Protein AF-A0A954TEX1-F1 (afdb_monomer_lite)

Secondary structure (DSSP, 8-state):
---S--SSSS-HHHHHHHHHHHHHHHHHHHHHHHHHHT--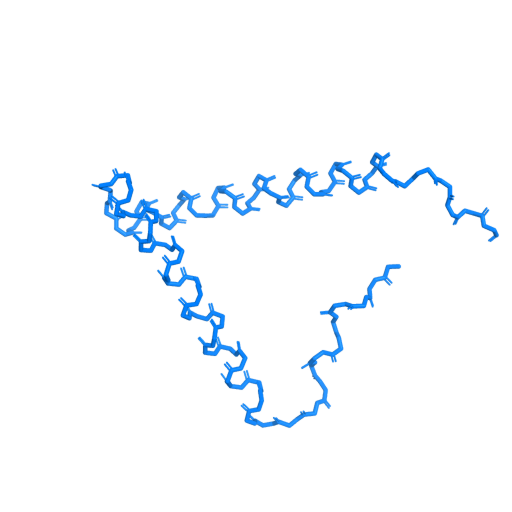HHHHHHHHHHHHHHHHHHHHHHHHHS------

pLDDT: mean 75.61, std 14.69, range [44.31, 91.69]

Sequence (72 aa):
MRNALIIGRRGGLGAIIGWFIRVVIYDICITGISDILGVPRMVALFIFLGILGVIALVGYILKQRVAPGFDD

Radius of gyration: 17.07 Å; chains: 1; bounding box: 42×35×36 Å

Structure (mmCIF, N/CA/C/O backbone):
data_AF-A0A954TEX1-F1
#
_entry.id   AF-A0A954TEX1-F1
#
loop_
_atom_site.group_PDB
_atom_site.id
_atom_site.type_symbol
_atom_site.label_atom_id
_atom_site.label_alt_id
_atom_site.label_comp_id
_atom_site.label_asym_id
_atom_site.label_entity_id
_atom_site.label_seq_id
_atom_site.pdbx_PDB_ins_code
_atom_site.Cartn_x
_atom_site.Cartn_y
_atom_site.Cartn_z
_atom_site.occupancy
_atom_site.B_iso_or_equiv
_atom_site.auth_seq_id
_atom_site.auth_comp_id
_atom_site.auth_asym_id
_atom_site.auth_atom_id
_atom_site.pdbx_PDB_model_num
ATOM 1 N N . MET A 1 1 ? 17.461 15.374 -4.297 1.00 49.91 1 MET A N 1
ATOM 2 C CA . MET A 1 1 ? 16.055 14.902 -4.385 1.00 49.91 1 MET A CA 1
ATOM 3 C C . MET A 1 1 ? 15.750 14.479 -5.819 1.00 49.91 1 MET A C 1
ATOM 5 O O . MET A 1 1 ? 16.172 15.190 -6.717 1.00 49.91 1 MET A O 1
ATOM 9 N N . ARG A 1 2 ? 14.957 13.403 -5.998 1.00 48.16 2 ARG A N 1
ATOM 10 C CA . ARG A 1 2 ? 14.216 13.039 -7.233 1.00 48.16 2 ARG A CA 1
ATOM 11 C C . ARG A 1 2 ? 14.930 12.148 -8.275 1.00 48.16 2 ARG A C 1
ATOM 13 O O . ARG A 1 2 ? 15.039 12.539 -9.423 1.00 48.16 2 ARG A O 1
ATOM 20 N N . ASN A 1 3 ? 15.248 10.897 -7.916 1.00 44.31 3 ASN A N 1
ATOM 21 C CA . ASN A 1 3 ? 15.582 9.826 -8.882 1.00 44.31 3 ASN A CA 1
ATOM 22 C C . ASN A 1 3 ? 14.618 8.618 -8.819 1.00 44.31 3 ASN A C 1
ATOM 24 O O . ASN A 1 3 ? 15.033 7.473 -8.921 1.00 44.31 3 ASN A O 1
ATOM 28 N N . ALA A 1 4 ? 13.310 8.863 -8.671 1.00 49.44 4 ALA A N 1
ATOM 29 C CA . ALA A 1 4 ? 12.277 7.818 -8.808 1.00 49.44 4 ALA A CA 1
ATOM 30 C C . ALA A 1 4 ? 11.185 8.161 -9.846 1.00 49.44 4 ALA A C 1
ATOM 32 O O . ALA A 1 4 ? 10.161 7.491 -9.925 1.00 49.44 4 ALA A O 1
ATOM 33 N N . LEU A 1 5 ? 11.381 9.215 -10.649 1.00 51.78 5 LEU A N 1
ATOM 34 C CA . LEU A 1 5 ? 10.349 9.766 -11.543 1.00 51.78 5 LEU A CA 1
ATOM 35 C C . LEU A 1 5 ? 10.779 9.871 -13.018 1.00 51.78 5 LEU A C 1
ATOM 37 O O . LEU A 1 5 ? 10.191 10.637 -13.776 1.00 51.78 5 LEU A O 1
ATOM 41 N N . ILE A 1 6 ? 11.761 9.075 -13.455 1.00 52.69 6 ILE A N 1
ATOM 42 C CA . ILE A 1 6 ? 12.155 8.973 -14.877 1.00 52.69 6 ILE A CA 1
ATOM 43 C C . ILE A 1 6 ? 11.761 7.604 -15.464 1.00 52.69 6 ILE A C 1
ATOM 45 O O . ILE A 1 6 ? 12.523 6.967 -16.175 1.00 52.69 6 ILE A O 1
ATOM 49 N N . ILE A 1 7 ? 10.543 7.135 -15.175 1.00 54.47 7 ILE A N 1
ATOM 50 C CA . ILE A 1 7 ? 9.913 5.985 -15.871 1.00 54.47 7 ILE A CA 1
ATOM 51 C C . ILE A 1 7 ? 8.727 6.443 -16.748 1.00 54.47 7 ILE A C 1
ATOM 53 O O . ILE A 1 7 ? 7.991 5.651 -17.319 1.00 54.47 7 ILE A O 1
ATOM 57 N N . GLY A 1 8 ? 8.555 7.755 -16.926 1.00 51.84 8 GLY A N 1
ATOM 58 C CA . GLY A 1 8 ? 7.406 8.323 -17.636 1.00 51.84 8 GLY A CA 1
ATOM 59 C C . GLY A 1 8 ? 7.637 8.766 -19.081 1.00 51.84 8 GLY A C 1
ATOM 60 O O . GLY A 1 8 ? 6.787 9.488 -19.587 1.00 51.84 8 GLY A O 1
ATOM 61 N N . ARG A 1 9 ? 8.766 8.452 -19.745 1.00 56.16 9 ARG A N 1
ATOM 62 C CA . ARG A 1 9 ? 9.091 9.146 -21.012 1.00 56.16 9 ARG A CA 1
ATOM 63 C C . ARG A 1 9 ? 9.435 8.326 -22.254 1.00 56.16 9 ARG A C 1
ATOM 65 O O . ARG A 1 9 ? 9.778 8.956 -23.244 1.00 56.16 9 ARG A O 1
ATOM 72 N N . ARG A 1 10 ? 9.280 6.996 -22.300 1.00 49.56 10 ARG A N 1
ATOM 73 C CA . ARG A 1 10 ? 9.358 6.246 -23.578 1.00 49.56 10 ARG A CA 1
ATOM 74 C C . ARG A 1 10 ? 8.617 4.894 -23.523 1.00 49.56 10 ARG A C 1
ATOM 76 O O . ARG A 1 10 ? 9.080 3.979 -22.860 1.00 49.56 10 ARG A O 1
ATOM 83 N N . GLY A 1 11 ? 7.518 4.767 -24.280 1.00 52.28 11 GLY A N 1
ATOM 84 C CA . GLY A 1 11 ? 7.132 3.503 -24.937 1.00 52.28 11 GLY A CA 1
ATOM 85 C C . GLY A 1 11 ? 5.938 2.702 -24.385 1.00 52.28 11 GLY A C 1
A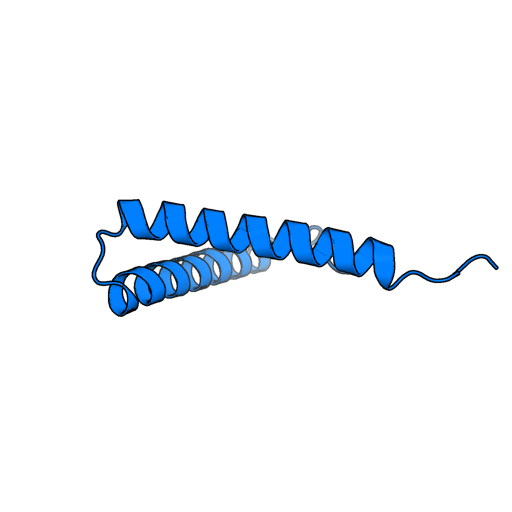TOM 86 O O . GLY A 1 11 ? 6.128 1.762 -23.621 1.00 52.28 11 GLY A O 1
ATOM 87 N N . GLY A 1 12 ? 4.736 3.024 -24.881 1.00 67.00 12 GLY A N 1
ATOM 88 C CA . GLY A 1 12 ? 3.540 2.180 -25.112 1.00 67.00 12 GLY A CA 1
ATOM 89 C C . GLY A 1 12 ? 3.235 0.961 -24.225 1.00 67.00 12 GLY A C 1
ATOM 90 O O . GLY A 1 12 ? 2.203 0.941 -23.565 1.00 67.00 12 GLY A O 1
ATOM 91 N N . LEU A 1 13 ? 4.086 -0.070 -24.227 1.00 67.62 13 LEU A N 1
ATOM 92 C CA . LEU A 1 13 ? 3.835 -1.358 -23.559 1.00 67.62 13 LEU A CA 1
ATOM 93 C C . LEU A 1 13 ? 4.433 -1.454 -22.149 1.00 67.62 13 LEU A C 1
ATOM 95 O O . LEU A 1 13 ? 3.817 -2.042 -21.261 1.00 67.62 13 LEU A O 1
ATOM 99 N N . GLY A 1 14 ? 5.590 -0.833 -21.901 1.00 70.25 14 GLY A N 1
ATOM 100 C CA . GLY A 1 14 ? 6.233 -0.877 -20.580 1.00 70.25 14 GLY A CA 1
ATOM 101 C C . GLY A 1 14 ? 5.417 -0.158 -19.502 1.00 70.25 14 GLY A C 1
ATOM 102 O O . GLY A 1 14 ? 5.391 -0.576 -18.346 1.00 70.25 14 GLY A O 1
ATOM 103 N N . ALA A 1 15 ? 4.679 0.883 -19.895 1.00 74.12 15 ALA A N 1
ATOM 104 C CA . ALA A 1 15 ? 3.767 1.603 -19.011 1.00 74.12 15 ALA A CA 1
ATOM 105 C C . ALA A 1 15 ? 2.533 0.768 -18.627 1.00 74.12 15 ALA A C 1
ATOM 107 O O . ALA A 1 15 ? 2.111 0.811 -17.474 1.00 74.12 15 ALA A O 1
ATOM 108 N N . ILE A 1 16 ? 1.989 -0.023 -19.561 1.00 81.19 16 ILE A N 1
ATOM 109 C CA . ILE A 1 16 ? 0.839 -0.908 -19.313 1.00 81.19 16 ILE A CA 1
ATOM 110 C C . ILE A 1 16 ? 1.238 -2.042 -18.373 1.00 81.19 16 ILE A C 1
ATOM 112 O O . ILE A 1 16 ? 0.549 -2.294 -17.389 1.00 81.19 16 ILE A O 1
ATOM 116 N N . ILE A 1 17 ? 2.383 -2.679 -18.630 1.00 84.75 17 ILE A N 1
ATOM 117 C CA . ILE A 1 17 ? 2.911 -3.746 -17.774 1.00 84.75 17 ILE A CA 1
ATOM 118 C C . ILE A 1 17 ? 3.220 -3.198 -16.374 1.00 84.75 17 ILE A C 1
ATOM 120 O O . ILE A 1 17 ? 2.829 -3.798 -15.377 1.00 84.75 17 ILE A O 1
ATOM 124 N N . GLY A 1 18 ? 3.845 -2.019 -16.276 1.00 82.88 18 GLY A N 1
ATOM 125 C CA . GLY A 1 18 ? 4.109 -1.365 -14.992 1.00 82.88 18 GLY A CA 1
ATOM 126 C C . GLY A 1 18 ? 2.837 -0.982 -14.227 1.00 82.88 18 GLY A C 1
ATOM 127 O O . GLY A 1 18 ? 2.786 -1.125 -13.005 1.00 82.88 18 GLY A O 1
ATOM 128 N N . TRP A 1 19 ? 1.797 -0.527 -14.928 1.00 86.62 19 TRP A N 1
ATOM 129 C CA . TRP A 1 19 ? 0.488 -0.264 -14.333 1.00 86.62 19 TRP A CA 1
ATOM 130 C C . TRP A 1 19 ? -0.170 -1.554 -13.833 1.00 86.62 19 TRP A C 1
ATOM 132 O O . TRP A 1 19 ? -0.619 -1.598 -12.691 1.00 86.62 19 TRP A O 1
ATOM 142 N N . PHE A 1 20 ? -0.143 -2.619 -14.633 1.00 87.94 20 PHE A N 1
ATOM 143 C CA . PHE A 1 20 ? -0.713 -3.914 -14.270 1.00 87.94 20 PHE A CA 1
ATOM 144 C C . PHE A 1 20 ? -0.027 -4.516 -13.041 1.00 87.94 20 PHE A C 1
ATOM 146 O O . PHE A 1 20 ? -0.696 -4.913 -12.092 1.00 87.94 20 PHE A O 1
ATOM 153 N N . ILE A 1 21 ? 1.309 -4.495 -13.005 1.00 88.06 21 ILE A N 1
ATOM 154 C CA . ILE A 1 21 ? 2.090 -4.945 -11.846 1.00 88.06 21 ILE A CA 1
ATOM 155 C C . ILE A 1 21 ? 1.698 -4.154 -10.592 1.00 88.06 21 ILE A C 1
ATOM 157 O O . ILE A 1 21 ? 1.507 -4.751 -9.537 1.00 88.06 21 ILE A O 1
ATOM 161 N N . ARG A 1 22 ? 1.523 -2.828 -10.687 1.00 85.31 22 ARG A N 1
ATOM 162 C CA . ARG A 1 22 ? 1.052 -2.023 -9.546 1.00 85.31 22 ARG A CA 1
ATOM 163 C C . ARG A 1 22 ? -0.335 -2.447 -9.082 1.00 85.31 22 ARG A C 1
ATOM 165 O O . ARG A 1 22 ? -0.522 -2.606 -7.884 1.00 85.31 22 ARG A O 1
ATOM 172 N N . VAL A 1 23 ? -1.280 -2.644 -10.001 1.00 89.50 23 VAL A N 1
ATOM 173 C CA . VAL A 1 23 ? -2.639 -3.094 -9.661 1.00 89.50 23 VAL A CA 1
ATOM 174 C C . VAL A 1 23 ? -2.594 -4.434 -8.926 1.00 89.50 23 VAL A C 1
ATOM 176 O O . VAL A 1 23 ? -3.184 -4.544 -7.858 1.00 89.50 23 VAL A O 1
ATOM 179 N N . VAL A 1 24 ? -1.836 -5.410 -9.434 1.00 91.69 24 VAL A N 1
ATOM 180 C CA . VAL A 1 24 ? -1.697 -6.735 -8.806 1.00 91.69 24 VAL A CA 1
ATOM 181 C C . VAL A 1 24 ? -1.035 -6.646 -7.430 1.00 91.69 24 VAL A C 1
ATOM 183 O O . VAL A 1 24 ? -1.501 -7.280 -6.490 1.00 91.69 24 VAL A O 1
ATOM 186 N N . ILE A 1 25 ? 0.023 -5.843 -7.279 1.00 89.25 25 ILE A N 1
ATOM 187 C CA . ILE A 1 25 ? 0.674 -5.640 -5.976 1.00 89.25 25 ILE A CA 1
ATOM 188 C C . ILE A 1 25 ? -0.316 -5.041 -4.975 1.00 89.25 25 ILE A C 1
ATOM 190 O O . ILE A 1 25 ? -0.430 -5.542 -3.859 1.00 89.25 25 ILE A O 1
ATOM 194 N N . TYR A 1 26 ? -1.050 -3.995 -5.365 1.00 85.06 26 TYR A N 1
ATOM 195 C CA . TYR A 1 26 ? -2.050 -3.387 -4.491 1.00 85.06 26 TYR A CA 1
ATOM 196 C C . TYR A 1 26 ? -3.166 -4.372 -4.129 1.00 85.06 26 TYR A C 1
ATOM 198 O O . TYR A 1 26 ? -3.559 -4.427 -2.967 1.00 85.06 26 TYR A O 1
ATOM 206 N N . ASP A 1 27 ? -3.618 -5.191 -5.077 1.00 85.75 27 ASP A N 1
ATOM 207 C CA . ASP A 1 27 ? -4.651 -6.203 -4.851 1.00 85.75 27 ASP A CA 1
ATOM 208 C C . ASP A 1 27 ? -4.193 -7.306 -3.884 1.00 85.75 27 ASP A C 1
ATOM 210 O O . ASP A 1 27 ? -4.909 -7.632 -2.937 1.00 85.75 27 ASP A O 1
ATOM 214 N N . ILE A 1 28 ? -2.964 -7.815 -4.036 1.00 88.19 28 ILE A N 1
ATOM 215 C CA . ILE A 1 28 ? -2.363 -8.785 -3.106 1.00 88.19 28 ILE A CA 1
ATOM 216 C C . ILE A 1 28 ? -2.204 -8.174 -1.712 1.00 88.19 28 ILE A C 1
ATOM 218 O O . ILE A 1 28 ? -2.498 -8.837 -0.720 1.00 88.19 28 ILE A O 1
ATOM 222 N N . CYS A 1 29 ? -1.779 -6.913 -1.606 1.00 87.50 29 CYS A N 1
ATOM 223 C CA . CYS A 1 29 ? -1.671 -6.241 -0.314 1.00 87.50 29 CYS A CA 1
ATOM 224 C C . CYS A 1 29 ? -3.035 -6.087 0.374 1.00 87.50 29 CYS A C 1
ATOM 226 O O . CYS A 1 29 ? -3.152 -6.371 1.563 1.00 87.50 29 CYS A O 1
ATOM 228 N N . ILE A 1 30 ? -4.071 -5.668 -0.358 1.00 85.69 30 ILE A N 1
ATOM 229 C CA . ILE A 1 30 ? -5.429 -5.519 0.188 1.00 85.69 30 ILE A CA 1
ATOM 230 C C . ILE A 1 30 ? -6.002 -6.884 0.576 1.00 85.69 30 ILE A C 1
ATOM 232 O O . ILE A 1 30 ? -6.597 -7.019 1.645 1.00 85.69 30 ILE A O 1
ATOM 236 N N . THR A 1 31 ? -5.792 -7.898 -0.263 1.00 87.12 31 THR A N 1
ATOM 237 C CA . THR A 1 31 ? -6.234 -9.272 -0.007 1.00 87.12 31 THR A CA 1
ATOM 238 C C . THR A 1 31 ? -5.535 -9.844 1.221 1.00 87.12 31 THR A C 1
ATOM 240 O O . THR A 1 31 ? -6.210 -10.354 2.104 1.00 87.12 31 THR A O 1
ATOM 243 N N . GLY A 1 32 ? -4.218 -9.668 1.351 1.00 85.88 32 GLY A N 1
ATOM 244 C CA . GLY A 1 32 ? -3.466 -10.103 2.529 1.00 85.88 32 GLY A CA 1
ATOM 245 C C . GLY A 1 32 ? -3.938 -9.430 3.821 1.00 85.88 32 GLY A C 1
ATOM 246 O O . GLY A 1 32 ? -4.089 -10.096 4.837 1.00 85.88 32 GLY A O 1
ATOM 247 N N . ILE A 1 33 ? -4.249 -8.129 3.790 1.00 83.25 33 ILE A N 1
ATOM 248 C CA . ILE A 1 33 ? -4.821 -7.414 4.946 1.00 83.25 33 ILE A CA 1
ATOM 249 C C . ILE A 1 33 ? -6.221 -7.946 5.276 1.00 83.25 33 ILE A C 1
ATOM 251 O O . ILE A 1 33 ? -6.536 -8.164 6.444 1.00 83.25 33 ILE A O 1
ATOM 255 N N . SER A 1 34 ? -7.058 -8.165 4.260 1.00 85.25 34 SER A N 1
ATOM 256 C CA . SER A 1 34 ? -8.405 -8.725 4.423 1.00 85.25 34 SER A CA 1
ATOM 257 C C . SER A 1 34 ? -8.368 -10.122 5.046 1.00 85.25 34 SER A C 1
ATOM 259 O O . SER A 1 34 ? -9.186 -10.402 5.916 1.00 85.25 34 SER A O 1
ATOM 261 N N . ASP A 1 35 ? -7.402 -10.952 4.652 1.00 83.88 35 ASP A N 1
ATOM 262 C CA . ASP A 1 35 ? -7.247 -12.334 5.114 1.00 83.88 35 ASP A CA 1
ATOM 263 C C . ASP A 1 35 ? -6.681 -12.403 6.544 1.00 83.88 35 ASP A C 1
ATOM 265 O O . ASP A 1 35 ? -7.199 -13.123 7.392 1.00 83.88 35 ASP A O 1
ATOM 269 N N . ILE A 1 36 ? -5.684 -11.566 6.867 1.00 85.38 36 ILE A N 1
ATOM 270 C CA . ILE A 1 36 ? -5.093 -11.492 8.217 1.00 85.38 36 ILE A CA 1
ATOM 271 C C . ILE A 1 36 ? -6.098 -10.967 9.249 1.00 85.38 36 ILE A C 1
ATOM 273 O O . ILE A 1 36 ? -6.129 -11.440 10.384 1.00 85.38 36 ILE A O 1
ATOM 277 N N . LEU A 1 37 ? -6.895 -9.960 8.883 1.00 81.25 37 LEU A N 1
ATOM 278 C CA . LEU A 1 37 ? -7.834 -9.314 9.804 1.00 81.25 37 LEU A CA 1
ATOM 279 C C . LEU A 1 37 ? -9.258 -9.892 9.720 1.00 81.25 37 LEU A C 1
ATOM 281 O O . LEU A 1 37 ? -10.109 -9.507 10.519 1.00 81.25 37 LEU A O 1
ATOM 285 N N . GLY A 1 38 ? -9.540 -10.788 8.767 1.00 83.94 38 GLY A N 1
ATOM 286 C CA . GLY A 1 38 ? -10.860 -11.398 8.568 1.00 83.94 38 GLY A CA 1
ATOM 287 C C . GLY A 1 38 ? -11.981 -10.397 8.248 1.00 83.94 38 GLY A C 1
ATOM 288 O O . GLY A 1 38 ? -13.154 -10.679 8.489 1.00 83.94 38 GLY A O 1
ATOM 289 N N . VAL A 1 39 ? -11.640 -9.205 7.749 1.00 84.06 39 VAL A N 1
ATOM 290 C CA . VAL A 1 39 ? -12.590 -8.108 7.480 1.00 84.06 39 VAL A CA 1
ATOM 291 C C . VAL A 1 39 ? -12.945 -8.027 5.995 1.00 84.06 39 VAL A C 1
ATOM 2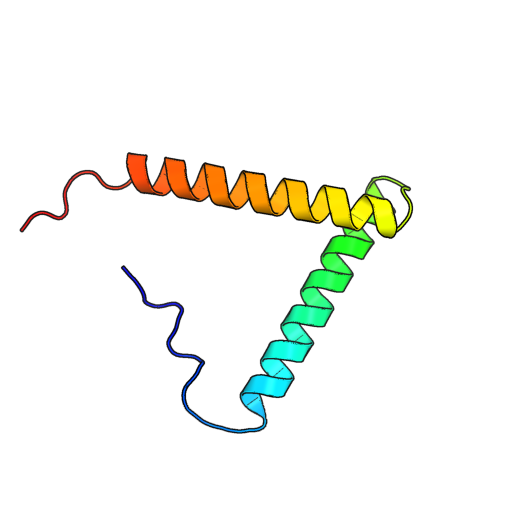93 O O . VAL A 1 39 ? -12.138 -8.406 5.143 1.00 84.06 39 VAL A O 1
ATOM 296 N N . PRO A 1 40 ? -14.123 -7.474 5.642 1.00 85.56 40 PRO A N 1
ATOM 297 C CA . PRO A 1 40 ? -14.542 -7.328 4.253 1.00 85.56 40 PRO A CA 1
ATOM 298 C C . PRO A 1 40 ? -13.573 -6.448 3.450 1.00 85.56 40 PRO A C 1
ATOM 300 O O . PRO A 1 40 ? -13.052 -5.462 3.974 1.00 85.56 40 PRO A O 1
ATOM 303 N N . ARG A 1 41 ? -13.418 -6.723 2.145 1.00 80.88 41 ARG A N 1
ATOM 304 C CA . ARG A 1 41 ? -12.527 -5.964 1.235 1.00 80.88 41 ARG A CA 1
ATOM 305 C C . ARG A 1 41 ? -12.717 -4.444 1.290 1.00 80.88 41 ARG A C 1
ATOM 307 O O . ARG A 1 41 ? -11.738 -3.708 1.234 1.00 80.88 41 ARG A O 1
ATOM 314 N N . MET A 1 42 ? -13.956 -3.972 1.452 1.00 85.25 42 MET A N 1
ATOM 315 C CA . MET A 1 42 ? -14.261 -2.545 1.637 1.00 85.25 42 MET A CA 1
ATOM 316 C C . MET A 1 42 ? -13.542 -1.942 2.852 1.00 85.25 42 MET A C 1
AT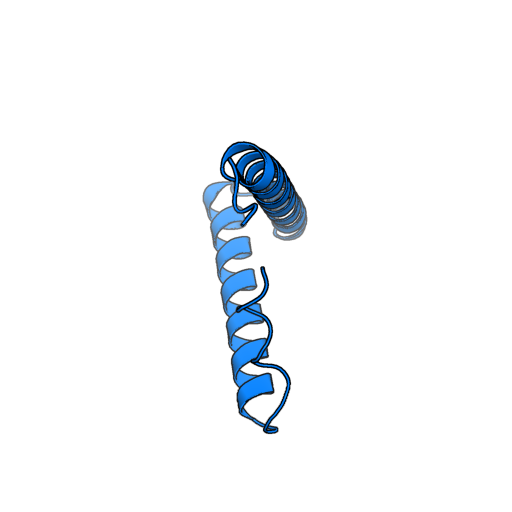OM 318 O O . MET A 1 42 ? -12.997 -0.849 2.767 1.00 85.25 42 MET A O 1
ATOM 322 N N . VAL A 1 43 ? -13.504 -2.663 3.973 1.00 83.25 43 VAL A N 1
ATOM 323 C CA . VAL A 1 43 ? -12.834 -2.217 5.202 1.00 83.25 43 VAL A CA 1
ATOM 324 C C . VAL A 1 43 ? -11.317 -2.361 5.070 1.00 83.25 43 VAL A C 1
ATOM 326 O O . VAL A 1 43 ? -10.579 -1.462 5.468 1.00 83.25 43 VAL A O 1
ATOM 329 N N . ALA A 1 44 ? -10.840 -3.438 4.439 1.00 84.44 44 ALA A N 1
ATOM 330 C CA . ALA A 1 44 ? -9.416 -3.642 4.166 1.00 84.44 44 ALA A CA 1
ATOM 331 C C . ALA A 1 44 ? -8.811 -2.504 3.320 1.00 84.44 44 ALA A C 1
ATOM 333 O O . ALA A 1 44 ? -7.681 -2.093 3.572 1.00 84.44 44 ALA A O 1
ATOM 334 N N . LEU A 1 45 ? -9.578 -1.935 2.381 1.00 84.19 45 LEU A N 1
ATOM 335 C CA . LEU A 1 45 ? -9.185 -0.745 1.615 1.00 84.19 45 LEU A CA 1
ATOM 336 C C . LEU A 1 45 ? -8.937 0.480 2.509 1.00 84.19 45 LEU A C 1
ATOM 338 O O . LEU A 1 45 ? -7.944 1.182 2.319 1.00 84.19 45 LEU A O 1
ATOM 342 N N . PHE A 1 46 ? -9.794 0.730 3.505 1.00 86.81 46 PHE A N 1
ATOM 343 C CA . PHE A 1 46 ? -9.593 1.828 4.460 1.00 86.81 46 PHE A CA 1
ATOM 344 C C . PHE A 1 46 ? -8.359 1.611 5.338 1.00 86.81 46 PHE A C 1
ATOM 346 O O . PHE A 1 46 ? -7.603 2.551 5.580 1.00 86.81 46 PHE A O 1
ATOM 353 N N . ILE A 1 47 ? -8.123 0.372 5.773 1.00 85.31 47 ILE A N 1
ATOM 354 C CA . ILE A 1 47 ? -6.932 0.008 6.552 1.00 85.31 47 ILE A CA 1
ATOM 355 C C . ILE A 1 47 ? -5.669 0.192 5.706 1.00 85.31 47 ILE A C 1
ATOM 357 O O . ILE A 1 47 ? -4.699 0.795 6.161 1.00 85.31 47 ILE A O 1
ATOM 361 N N . PHE A 1 48 ? -5.699 -0.260 4.453 1.00 85.69 48 PHE A N 1
ATOM 362 C CA . PHE A 1 48 ? -4.605 -0.083 3.507 1.00 85.69 48 PHE A CA 1
ATOM 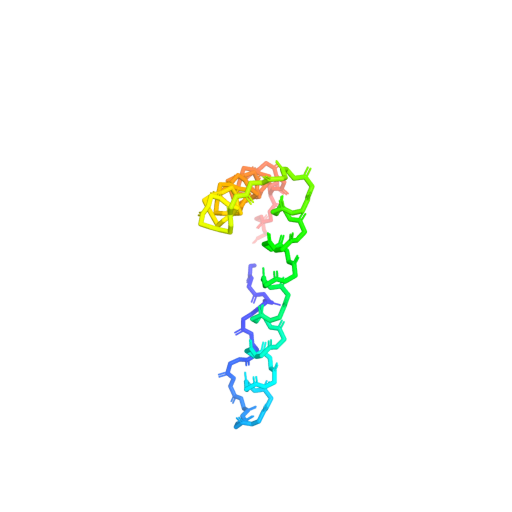363 C C . PHE A 1 48 ? -4.276 1.401 3.291 1.00 85.69 48 PHE A C 1
ATOM 365 O O . PHE A 1 48 ? -3.110 1.793 3.361 1.00 85.69 48 PHE A O 1
ATOM 372 N N . LEU A 1 49 ? -5.300 2.244 3.113 1.00 86.75 49 LEU A N 1
ATOM 373 C CA . LEU A 1 49 ? -5.136 3.692 2.992 1.00 86.75 49 LEU A CA 1
ATOM 374 C C . LEU A 1 49 ? -4.545 4.317 4.267 1.00 86.75 49 LEU A C 1
ATOM 376 O O . LEU A 1 49 ? -3.653 5.161 4.179 1.00 86.75 49 LEU A O 1
ATOM 380 N N . GLY A 1 50 ? -4.993 3.875 5.446 1.00 87.19 50 GLY A N 1
ATOM 381 C CA . GLY A 1 50 ? -4.447 4.307 6.733 1.00 87.19 50 GLY A CA 1
ATOM 382 C C . GLY A 1 50 ? -2.962 3.970 6.881 1.00 87.19 50 GLY A C 1
ATOM 383 O O . GLY A 1 50 ? -2.165 4.841 7.226 1.00 87.19 50 GLY A O 1
ATOM 384 N N . ILE A 1 51 ? -2.564 2.741 6.540 1.00 87.31 51 ILE A N 1
ATOM 385 C CA . ILE A 1 51 ? -1.163 2.297 6.580 1.00 87.31 51 ILE A CA 1
ATOM 386 C C . ILE A 1 51 ? -0.301 3.123 5.616 1.00 87.31 51 ILE A C 1
ATOM 388 O O . ILE A 1 51 ? 0.770 3.592 6.000 1.00 87.31 51 ILE A O 1
ATOM 392 N N . LEU A 1 52 ? -0.774 3.367 4.391 1.00 86.06 52 LEU A N 1
ATOM 393 C CA . LEU A 1 52 ? -0.068 4.213 3.423 1.00 86.06 52 LEU A CA 1
ATOM 394 C C . LEU A 1 52 ? 0.115 5.648 3.928 1.00 86.06 52 LEU A C 1
ATOM 396 O O . LEU A 1 52 ? 1.196 6.216 3.772 1.00 86.06 52 LEU A O 1
ATOM 400 N N . GLY A 1 53 ? -0.913 6.219 4.559 1.00 87.25 53 GLY A N 1
ATOM 401 C CA . GLY A 1 53 ? -0.852 7.549 5.162 1.00 87.25 53 GLY A CA 1
ATOM 402 C C . GLY A 1 53 ? 0.157 7.626 6.308 1.00 87.25 53 GLY A C 1
ATOM 403 O O . GLY A 1 53 ? 0.971 8.548 6.350 1.00 87.25 53 GLY A O 1
ATOM 404 N N . VAL A 1 54 ? 0.163 6.627 7.195 1.00 89.88 54 VAL A N 1
ATOM 405 C CA . VAL A 1 54 ? 1.126 6.538 8.303 1.00 89.88 54 VAL A CA 1
ATOM 406 C C . VAL A 1 54 ? 2.551 6.405 7.773 1.00 89.88 54 VAL A C 1
ATOM 408 O O . VAL A 1 54 ? 3.428 7.146 8.206 1.00 89.88 54 VAL A O 1
ATOM 411 N N . ILE A 1 55 ? 2.793 5.526 6.797 1.00 86.19 55 ILE A N 1
ATOM 412 C CA . ILE A 1 55 ? 4.125 5.346 6.203 1.00 86.19 55 ILE A CA 1
ATOM 413 C C . ILE A 1 55 ? 4.584 6.622 5.486 1.00 86.19 55 ILE A C 1
ATOM 415 O O . ILE A 1 55 ? 5.747 7.003 5.610 1.00 86.19 55 ILE A O 1
ATOM 419 N N . ALA A 1 56 ? 3.695 7.322 4.778 1.00 83.75 56 ALA A N 1
ATOM 420 C CA . ALA A 1 56 ? 4.021 8.593 4.135 1.00 83.75 56 ALA A CA 1
ATOM 421 C C . ALA A 1 56 ? 4.384 9.681 5.159 1.00 83.75 56 ALA A C 1
ATOM 423 O O . ALA A 1 56 ? 5.354 10.415 4.962 1.00 83.75 56 ALA A O 1
ATOM 424 N N . LEU A 1 57 ? 3.647 9.756 6.269 1.00 86.12 57 LEU A N 1
ATOM 425 C CA . LEU A 1 57 ? 3.889 10.715 7.344 1.00 86.12 57 LEU A CA 1
ATOM 426 C C . LEU A 1 57 ? 5.183 10.404 8.108 1.00 86.12 57 LEU A C 1
ATOM 428 O O . LEU A 1 57 ? 6.001 11.296 8.324 1.00 86.12 57 LEU A O 1
ATOM 432 N N . VAL A 1 58 ? 5.421 9.137 8.451 1.00 86.88 58 VAL A N 1
ATOM 433 C CA . VAL A 1 58 ? 6.673 8.687 9.077 1.00 86.88 58 VAL A CA 1
ATOM 434 C C . VAL A 1 58 ? 7.854 8.915 8.137 1.00 86.88 58 VAL A C 1
ATOM 436 O O . VAL A 1 58 ? 8.873 9.452 8.561 1.00 86.88 58 VAL A O 1
ATOM 439 N N . GLY A 1 59 ? 7.715 8.595 6.850 1.00 83.44 59 GLY A N 1
ATOM 440 C CA . GLY A 1 59 ? 8.730 8.874 5.836 1.00 83.44 59 GLY A CA 1
ATOM 441 C C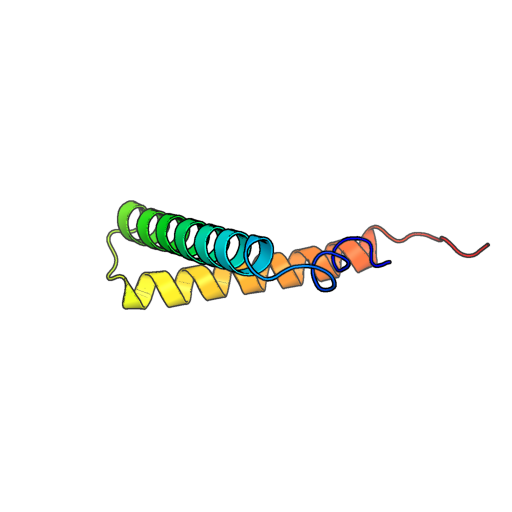 . GLY A 1 59 ? 9.025 10.369 5.688 1.00 83.44 59 GLY A C 1
ATOM 442 O O . GLY A 1 59 ? 10.180 10.753 5.516 1.00 83.44 59 GLY A O 1
ATOM 443 N N . TYR A 1 60 ? 8.010 11.227 5.816 1.00 80.75 60 TYR A N 1
ATOM 444 C CA . TYR A 1 60 ? 8.174 12.680 5.816 1.00 80.75 60 TYR A CA 1
ATOM 445 C C . TYR A 1 60 ? 8.936 13.179 7.052 1.00 80.75 60 TYR A C 1
ATOM 447 O O . TYR A 1 60 ? 9.880 13.956 6.913 1.00 80.75 60 TYR A O 1
ATOM 455 N N . ILE A 1 61 ? 8.599 12.683 8.246 1.00 84.56 61 ILE A N 1
ATOM 456 C CA . ILE A 1 61 ? 9.299 13.029 9.492 1.00 84.56 61 ILE A CA 1
ATOM 457 C C . ILE A 1 61 ? 10.742 12.514 9.471 1.00 84.56 61 ILE A C 1
ATOM 459 O O . ILE A 1 61 ? 11.665 13.255 9.803 1.00 84.56 61 ILE A O 1
ATOM 463 N N . LEU A 1 62 ? 10.967 11.272 9.038 1.00 78.69 62 LEU A N 1
ATOM 464 C CA . LEU A 1 62 ? 12.310 10.717 8.876 1.00 78.69 62 LEU A CA 1
ATOM 465 C C . LEU A 1 62 ? 13.115 11.525 7.860 1.00 78.69 62 LEU A C 1
ATOM 467 O O . LEU A 1 62 ? 14.259 11.856 8.134 1.00 78.69 62 LEU A O 1
ATOM 471 N N . LYS A 1 63 ? 12.521 11.935 6.735 1.00 71.75 63 LYS A N 1
ATOM 472 C CA . LYS A 1 63 ? 13.185 12.822 5.770 1.00 71.75 63 LYS A CA 1
ATOM 473 C C . LYS A 1 63 ? 13.590 14.162 6.394 1.00 71.75 63 LYS A C 1
ATOM 475 O O . LYS A 1 63 ? 14.656 14.668 6.066 1.00 71.75 63 LYS A O 1
ATOM 480 N N . GLN A 1 64 ? 12.773 14.727 7.282 1.00 72.94 64 GLN A N 1
ATOM 481 C CA . GLN A 1 64 ? 13.121 15.952 8.011 1.00 72.94 64 GLN A CA 1
ATOM 482 C C . GLN A 1 64 ? 14.227 15.732 9.052 1.00 72.94 64 GLN A C 1
ATOM 484 O O . GLN A 1 64 ? 15.033 16.625 9.281 1.00 72.94 64 GLN A O 1
ATOM 489 N N . ARG A 1 65 ? 14.276 14.557 9.690 1.00 68.38 65 ARG A N 1
ATOM 490 C CA . ARG A 1 65 ? 15.245 14.234 10.752 1.00 68.38 65 ARG A CA 1
ATOM 491 C C . ARG A 1 65 ? 16.584 13.699 10.230 1.00 68.38 65 ARG A C 1
ATOM 493 O O . ARG A 1 65 ? 17.596 13.881 10.891 1.00 68.38 65 ARG A O 1
ATOM 500 N N . VAL A 1 66 ? 16.589 13.047 9.067 1.00 67.44 66 VAL A N 1
ATOM 501 C CA . VAL A 1 66 ? 17.756 12.393 8.436 1.00 67.44 66 VAL A CA 1
ATOM 502 C C . VAL A 1 66 ? 18.437 13.302 7.402 1.00 67.44 66 VAL A C 1
ATOM 504 O O . VAL A 1 66 ? 19.424 12.908 6.795 1.00 67.44 66 VAL A O 1
ATOM 507 N N . ALA A 1 67 ? 17.976 14.544 7.233 1.00 56.28 67 ALA A N 1
ATOM 508 C CA . ALA A 1 67 ? 18.715 15.578 6.512 1.00 56.28 67 ALA A CA 1
ATOM 509 C C . ALA A 1 67 ? 19.439 16.537 7.485 1.00 56.28 67 ALA A C 1
ATOM 511 O O . ALA A 1 67 ? 19.023 17.688 7.606 1.00 56.28 67 ALA A O 1
ATOM 512 N N . PRO A 1 68 ? 20.507 16.122 8.198 1.00 51.31 68 PRO A N 1
ATOM 513 C CA . PRO A 1 68 ? 21.506 17.074 8.648 1.00 51.31 68 PRO A CA 1
ATOM 514 C C . PRO A 1 68 ? 22.353 17.458 7.424 1.00 51.31 68 PRO A C 1
ATOM 516 O O . PRO A 1 68 ? 22.982 16.593 6.830 1.00 51.31 68 PRO A O 1
ATOM 519 N N . GLY A 1 69 ? 22.303 18.730 7.021 1.00 53.00 69 GLY A N 1
ATOM 520 C CA . GLY A 1 69 ? 23.283 19.397 6.152 1.00 53.00 69 GLY A CA 1
ATOM 521 C C . GLY A 1 69 ? 23.748 18.649 4.894 1.00 53.00 69 GLY A C 1
ATOM 522 O O . GLY A 1 69 ? 24.734 17.925 4.922 1.00 53.00 69 GLY A O 1
ATOM 523 N N . PHE A 1 70 ? 23.116 18.934 3.758 1.00 52.84 70 PHE A N 1
ATOM 524 C CA . PHE A 1 70 ? 23.845 19.016 2.487 1.00 52.84 70 PHE A CA 1
ATOM 525 C C . PHE A 1 70 ? 23.690 20.456 1.990 1.00 52.84 70 PHE A C 1
ATOM 527 O O . PHE A 1 70 ? 22.998 20.708 1.006 1.00 52.84 70 PHE A O 1
ATOM 534 N N . ASP A 1 71 ? 24.247 21.385 2.768 1.00 49.62 71 ASP A N 1
ATOM 535 C CA . ASP A 1 71 ? 24.639 22.712 2.302 1.00 49.62 71 ASP A CA 1
ATOM 536 C C . ASP A 1 71 ? 26.147 22.614 2.010 1.00 49.62 71 ASP A C 1
ATOM 538 O O . ASP A 1 71 ? 26.952 22.644 2.940 1.00 49.62 71 ASP A O 1
ATOM 542 N N . ASP A 1 72 ? 26.495 22.401 0.739 1.00 45.03 72 ASP A N 1
ATOM 543 C CA . ASP A 1 72 ? 27.733 22.918 0.136 1.00 45.03 72 ASP A CA 1
ATOM 544 C C . ASP A 1 72 ? 27.333 24.123 -0.727 1.00 45.03 72 ASP A C 1
ATOM 546 O O . ASP A 1 72 ? 26.359 23.976 -1.512 1.00 45.03 72 ASP A O 1
#

Foldseek 3Di:
DDPPPPPPDDDDPVVVVVVVVVVVVVVVQLVVQCVVVVHDSVVSVVVSVVVVVVCVVVVVVCVVVVDDDPPD